Protein AF-A0A5S3W3M0-F1 (afdb_monomer)

pLDDT: mean 81.86, std 13.65, range [38.47, 96.88]

Structure (mmCIF, N/CA/C/O backbone):
data_AF-A0A5S3W3M0-F1
#
_entry.id   AF-A0A5S3W3M0-F1
#
loop_
_atom_site.group_PDB
_atom_site.id
_atom_site.type_symbol
_atom_site.label_atom_id
_atom_site.label_alt_id
_atom_site.label_comp_id
_atom_site.label_asym_id
_atom_site.label_entity_id
_atom_site.label_seq_id
_atom_site.pdbx_PDB_ins_code
_atom_site.Cartn_x
_atom_site.Cartn_y
_atom_site.Cartn_z
_atom_site.occupancy
_atom_site.B_iso_or_equiv
_atom_site.auth_seq_id
_atom_site.auth_comp_id
_atom_site.auth_asym_id
_atom_site.auth_atom_id
_atom_site.pdbx_PDB_model_num
ATOM 1 N N . MET A 1 1 ? 23.324 -23.008 4.563 1.00 43.88 1 MET A N 1
ATOM 2 C CA . MET A 1 1 ? 22.336 -22.822 3.475 1.00 43.88 1 MET A CA 1
ATOM 3 C C . MET A 1 1 ? 23.089 -22.611 2.169 1.00 43.88 1 MET A C 1
ATOM 5 O O . MET A 1 1 ? 23.878 -21.680 2.091 1.00 43.88 1 MET A O 1
ATOM 9 N N . LYS A 1 2 ? 22.942 -23.510 1.188 1.00 38.47 2 LYS A N 1
ATOM 10 C CA . LYS A 1 2 ? 23.618 -23.393 -0.115 1.00 38.47 2 LYS A CA 1
ATOM 11 C C . LYS A 1 2 ? 22.887 -22.332 -0.942 1.00 38.47 2 LYS A C 1
ATOM 13 O O . LYS A 1 2 ? 21.735 -22.541 -1.303 1.00 38.47 2 LYS A O 1
ATOM 18 N N . THR A 1 3 ? 23.528 -21.201 -1.216 1.00 46.31 3 THR A N 1
ATOM 19 C CA . THR A 1 3 ? 23.008 -20.205 -2.156 1.00 46.31 3 THR A CA 1
ATOM 20 C C . THR A 1 3 ? 23.157 -20.762 -3.569 1.00 46.31 3 THR A C 1
ATOM 22 O O . THR A 1 3 ? 24.250 -20.838 -4.129 1.00 46.31 3 THR A O 1
ATOM 25 N N . THR A 1 4 ? 22.055 -21.221 -4.154 1.00 50.06 4 THR A N 1
ATOM 26 C CA . THR A 1 4 ? 22.006 -21.576 -5.572 1.00 50.06 4 THR A CA 1
ATOM 27 C C . THR A 1 4 ? 22.203 -20.300 -6.387 1.00 50.06 4 THR A C 1
ATOM 29 O O . THR A 1 4 ? 21.259 -19.540 -6.587 1.00 50.06 4 THR A O 1
ATOM 32 N N . LYS A 1 5 ? 23.437 -20.035 -6.837 1.00 54.84 5 LYS A N 1
ATOM 33 C CA . LYS A 1 5 ? 23.718 -19.036 -7.877 1.00 54.84 5 LYS A CA 1
ATOM 34 C C . LYS A 1 5 ? 23.032 -19.494 -9.166 1.00 54.84 5 LYS A C 1
ATOM 36 O O . LYS A 1 5 ? 23.610 -20.242 -9.954 1.00 54.84 5 LYS A O 1
ATOM 41 N N . THR A 1 6 ? 21.789 -19.073 -9.371 1.00 60.91 6 THR A N 1
ATOM 42 C CA . THR A 1 6 ? 21.155 -19.078 -10.689 1.00 60.91 6 THR A CA 1
ATOM 43 C C . THR A 1 6 ? 22.037 -18.252 -11.614 1.00 60.91 6 THR A C 1
ATOM 45 O O . THR A 1 6 ? 22.320 -17.092 -11.334 1.00 60.91 6 THR A O 1
ATOM 48 N N . LYS A 1 7 ? 22.552 -18.870 -12.680 1.00 62.28 7 LYS A N 1
ATOM 49 C CA . LYS A 1 7 ? 23.301 -18.156 -13.716 1.00 62.28 7 LYS A CA 1
ATOM 50 C C . LYS A 1 7 ? 22.350 -17.125 -14.326 1.00 62.28 7 LYS A C 1
ATOM 52 O O . LYS A 1 7 ? 21.371 -17.522 -14.954 1.00 62.28 7 LYS A O 1
ATOM 57 N N . ASP A 1 8 ? 22.616 -15.838 -14.121 1.00 64.69 8 ASP A N 1
ATOM 58 C CA . ASP A 1 8 ? 21.818 -14.759 -14.702 1.00 64.69 8 ASP A CA 1
ATOM 59 C C . ASP A 1 8 ? 21.912 -14.835 -16.232 1.00 64.69 8 ASP A C 1
ATOM 61 O O . ASP A 1 8 ? 22.908 -14.439 -16.846 1.00 64.69 8 ASP A O 1
ATOM 65 N N . VAL A 1 9 ? 20.889 -15.416 -16.860 1.00 73.81 9 VAL A N 1
ATOM 66 C CA . VAL A 1 9 ? 20.773 -15.467 -18.317 1.00 73.81 9 VAL A CA 1
ATOM 67 C C . VAL A 1 9 ? 20.583 -14.037 -18.801 1.00 73.81 9 VAL A C 1
ATOM 69 O O . VAL A 1 9 ? 19.582 -13.398 -18.473 1.00 73.81 9 VAL A O 1
ATOM 72 N N . LYS A 1 10 ? 21.552 -13.533 -19.576 1.00 75.62 10 LYS A N 1
ATOM 73 C CA . LYS A 1 10 ? 21.501 -12.174 -20.119 1.00 75.62 10 LYS A CA 1
ATOM 74 C C . LYS A 1 10 ? 20.221 -11.988 -20.929 1.00 75.62 10 LYS A C 1
ATOM 76 O O . LYS A 1 10 ? 20.076 -12.598 -21.986 1.00 75.62 10 LYS A O 1
ATOM 81 N N . ARG A 1 11 ? 19.336 -11.106 -20.464 1.00 76.88 11 ARG A N 1
ATOM 82 C CA . ARG A 1 11 ? 18.159 -10.698 -21.234 1.00 76.88 11 ARG A CA 1
ATOM 83 C C . ARG A 1 11 ? 18.570 -9.725 -22.337 1.00 76.88 11 ARG A C 1
ATOM 85 O O . ARG A 1 11 ? 19.265 -8.739 -22.085 1.00 76.88 11 ARG A O 1
ATOM 92 N N . THR A 1 12 ? 18.152 -10.005 -23.562 1.00 72.50 12 THR A N 1
ATOM 93 C CA . THR A 1 12 ? 18.371 -9.168 -24.745 1.00 72.50 12 THR A CA 1
ATOM 94 C C . THR A 1 12 ? 17.115 -8.373 -25.097 1.00 72.50 12 THR A C 1
ATOM 96 O O . THR A 1 12 ? 16.025 -8.617 -24.591 1.00 72.50 12 THR A O 1
ATOM 99 N N . GLN A 1 13 ? 17.244 -7.385 -25.988 1.00 62.47 13 GLN A N 1
ATOM 100 C CA . GLN A 1 13 ? 16.150 -6.485 -26.386 1.00 62.47 13 GLN A CA 1
ATOM 101 C C . GLN A 1 13 ? 14.888 -7.213 -26.905 1.00 62.47 13 GLN A C 1
ATOM 103 O O . GLN A 1 13 ? 13.792 -6.646 -26.825 1.00 62.47 13 GLN A O 1
ATOM 108 N N . ARG A 1 14 ? 15.049 -8.445 -27.416 1.00 73.12 14 ARG A N 1
ATOM 109 C CA . ARG A 1 14 ? 13.980 -9.331 -27.907 1.00 73.12 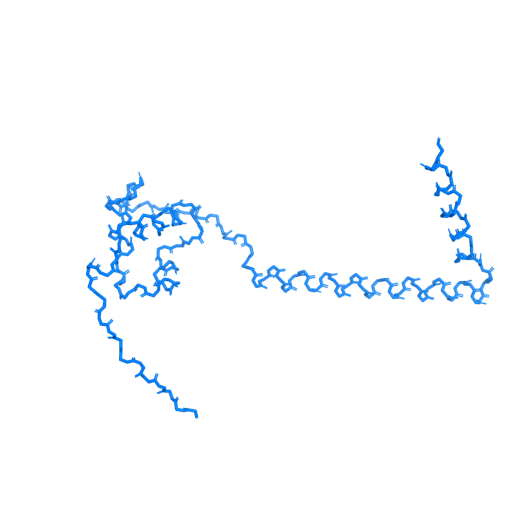14 ARG A CA 1
ATOM 110 C C . ARG A 1 14 ? 13.142 -9.963 -26.793 1.00 73.12 14 ARG A C 1
ATOM 112 O O . ARG A 1 14 ? 12.005 -10.332 -27.050 1.00 73.12 14 ARG A O 1
ATOM 119 N N . ASP A 1 15 ? 13.656 -10.007 -25.568 1.00 77.94 15 ASP A N 1
ATOM 120 C CA . ASP A 1 15 ? 12.980 -10.659 -24.439 1.00 77.94 15 ASP A CA 1
ATOM 121 C C . ASP A 1 15 ? 11.877 -9.795 -23.818 1.00 77.94 15 ASP A C 1
ATOM 123 O O . ASP A 1 15 ? 11.123 -10.252 -22.963 1.00 77.94 15 ASP A O 1
ATOM 127 N N . TYR A 1 16 ? 11.770 -8.538 -24.251 1.00 87.25 16 TYR A N 1
ATOM 128 C CA . TYR A 1 16 ? 10.748 -7.610 -23.793 1.00 87.25 16 TYR A CA 1
ATOM 129 C C . TYR A 1 16 ? 9.764 -7.330 -24.928 1.00 87.25 16 TYR A C 1
ATOM 131 O O . TYR A 1 16 ? 10.059 -6.556 -25.851 1.00 87.25 16 TYR A O 1
ATOM 139 N N . THR A 1 17 ? 8.587 -7.951 -24.852 1.00 91.75 17 THR A N 1
ATOM 140 C CA . THR A 1 17 ? 7.482 -7.714 -25.790 1.00 91.75 17 THR A CA 1
ATOM 141 C C . THR A 1 17 ? 7.019 -6.257 -25.725 1.00 91.75 17 THR A C 1
ATOM 143 O O . THR A 1 17 ? 7.197 -5.574 -24.715 1.00 91.75 17 THR A O 1
ATOM 146 N N . LEU A 1 18 ? 6.438 -5.741 -26.813 1.00 91.19 18 LEU A N 1
ATOM 147 C CA . LEU A 1 18 ? 5.984 -4.347 -26.857 1.00 91.19 18 LEU A CA 1
ATOM 148 C C . LEU A 1 18 ? 4.917 -4.060 -25.789 1.00 91.19 18 LEU A C 1
ATOM 150 O O . LEU A 1 18 ? 5.021 -3.054 -25.096 1.00 91.19 18 LEU A O 1
ATOM 154 N N . GLY A 1 19 ? 3.959 -4.973 -25.595 1.00 92.56 19 GLY A N 1
ATOM 155 C CA . GLY A 1 19 ? 2.930 -4.840 -24.558 1.00 92.56 19 GLY A CA 1
ATOM 156 C C . GLY A 1 19 ? 3.518 -4.728 -23.150 1.00 92.56 19 GLY A C 1
ATOM 157 O O . GLY A 1 19 ? 3.109 -3.864 -22.385 1.00 92.56 19 GLY A O 1
ATOM 158 N N . PHE A 1 20 ? 4.556 -5.513 -22.847 1.00 92.56 20 PHE A N 1
ATOM 159 C CA . PHE A 1 20 ? 5.268 -5.429 -21.570 1.00 92.56 20 PHE A CA 1
ATOM 160 C C . PHE A 1 20 ? 5.976 -4.081 -21.371 1.00 92.56 20 PHE A C 1
ATOM 162 O O . PHE A 1 20 ? 5.981 -3.518 -20.278 1.00 92.56 20 PHE A O 1
ATOM 169 N N . LYS A 1 21 ? 6.569 -3.527 -22.436 1.00 93.00 21 LYS A N 1
ATOM 170 C CA . LYS A 1 21 ? 7.194 -2.196 -22.381 1.00 93.00 21 LYS A CA 1
ATOM 171 C C . LYS A 1 21 ? 6.153 -1.118 -22.092 1.00 93.00 21 LYS A C 1
ATOM 173 O O . LYS A 1 21 ? 6.393 -0.266 -21.242 1.00 93.00 21 LYS A O 1
ATOM 178 N N . LEU A 1 22 ? 5.010 -1.178 -22.774 1.00 93.75 22 LEU A N 1
ATOM 179 C CA . LEU A 1 22 ? 3.917 -0.221 -22.608 1.00 93.75 22 LEU A CA 1
ATOM 180 C C 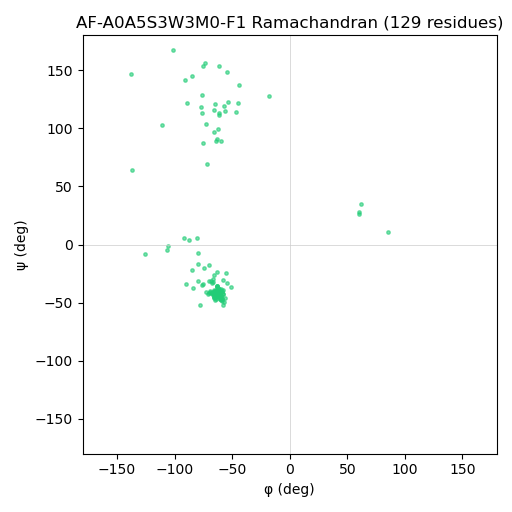. LEU A 1 22 ? 3.288 -0.302 -21.214 1.00 93.75 22 LEU A C 1
ATOM 182 O O . LEU A 1 22 ? 3.106 0.738 -20.592 1.00 93.75 22 LEU A O 1
ATOM 186 N N . SER A 1 23 ? 3.050 -1.505 -20.680 1.00 93.12 23 SER A N 1
ATOM 187 C CA . SER A 1 23 ? 2.473 -1.667 -19.338 1.00 93.12 23 SER A CA 1
ATOM 188 C C . SER A 1 23 ? 3.369 -1.082 -18.246 1.00 93.12 23 SER A C 1
ATOM 190 O O . SER A 1 23 ? 2.887 -0.498 -17.279 1.00 93.12 23 SER A O 1
ATOM 192 N N . ILE A 1 24 ? 4.690 -1.218 -18.394 1.00 93.06 24 ILE A N 1
ATOM 193 C CA . ILE A 1 24 ? 5.648 -0.636 -17.449 1.00 93.06 24 ILE A CA 1
ATOM 194 C C . ILE A 1 24 ? 5.680 0.886 -17.569 1.00 93.06 24 ILE A C 1
ATOM 196 O O . ILE A 1 24 ? 5.727 1.571 -16.550 1.00 93.06 24 ILE A O 1
ATOM 200 N N . VAL A 1 25 ? 5.643 1.418 -18.791 1.00 92.12 25 VAL A N 1
ATOM 201 C CA . VAL A 1 25 ? 5.577 2.866 -19.022 1.00 92.12 25 VAL A CA 1
ATOM 202 C C . VAL A 1 25 ? 4.310 3.451 -18.399 1.00 92.12 25 VAL A C 1
ATOM 204 O O . VAL A 1 25 ? 4.412 4.413 -17.647 1.00 92.12 25 VAL A O 1
ATOM 207 N N . GLU A 1 26 ? 3.150 2.828 -18.608 1.00 91.25 26 GLU A N 1
ATOM 208 C CA . GLU A 1 26 ? 1.872 3.268 -18.037 1.00 91.25 26 GLU A CA 1
ATOM 209 C C . GLU A 1 26 ? 1.893 3.302 -16.500 1.00 91.25 26 GLU A C 1
ATOM 211 O O . GLU A 1 26 ? 1.509 4.304 -15.897 1.00 91.25 26 GLU A O 1
ATOM 216 N N . GLN A 1 27 ? 2.400 2.250 -15.848 1.00 90.00 27 GLN A N 1
ATOM 217 C CA . GLN A 1 27 ? 2.505 2.207 -14.383 1.00 90.00 27 GLN A CA 1
ATOM 218 C C . GLN A 1 27 ? 3.442 3.282 -13.825 1.00 90.00 27 GLN A C 1
ATOM 220 O O . GLN A 1 27 ? 3.184 3.845 -12.758 1.00 90.00 27 GLN A O 1
ATOM 225 N N . VAL A 1 28 ? 4.535 3.572 -14.535 1.00 89.38 28 VAL A N 1
ATOM 226 C CA . VAL A 1 28 ? 5.476 4.616 -14.122 1.00 89.38 28 VAL A CA 1
ATOM 227 C C . VAL A 1 28 ? 4.884 6.009 -14.333 1.00 89.38 28 VAL A C 1
ATOM 229 O O . VAL A 1 28 ? 5.027 6.859 -13.458 1.00 89.38 28 VAL A O 1
ATOM 232 N N . GLU A 1 29 ? 4.182 6.249 -15.441 1.00 86.75 29 GLU A N 1
ATOM 233 C CA . GLU A 1 29 ? 3.512 7.530 -15.710 1.00 86.75 29 GLU A CA 1
ATOM 234 C C . GLU A 1 29 ? 2.348 7.805 -14.754 1.00 86.75 29 GLU A C 1
ATOM 236 O O . GLU A 1 29 ? 2.130 8.949 -14.362 1.00 86.75 29 GLU A O 1
ATOM 241 N N . LYS A 1 30 ? 1.640 6.758 -14.320 1.00 86.88 30 LYS A N 1
ATOM 242 C CA . LYS A 1 30 ? 0.594 6.846 -13.294 1.00 86.88 30 LYS A CA 1
ATOM 243 C C . LYS A 1 30 ? 1.151 7.131 -11.891 1.00 86.88 30 LYS A C 1
ATOM 245 O O . LYS A 1 30 ? 0.412 7.568 -11.012 1.00 86.88 30 LYS A O 1
ATOM 250 N N . GLY A 1 31 ? 2.450 6.908 -11.685 1.00 84.19 31 GLY A N 1
ATOM 251 C CA . GLY A 1 31 ? 3.126 7.101 -10.405 1.00 84.19 31 GLY A CA 1
ATOM 252 C C . GLY A 1 31 ? 3.036 5.904 -9.455 1.00 84.19 31 GLY A C 1
ATOM 253 O O . GLY A 1 31 ? 3.433 6.031 -8.298 1.00 84.19 31 GLY A O 1
ATOM 254 N N . ASP A 1 32 ? 2.567 4.743 -9.931 1.00 84.44 32 ASP A N 1
ATOM 255 C CA . ASP A 1 32 ? 2.524 3.502 -9.142 1.00 84.44 32 ASP A CA 1
ATOM 256 C C . ASP A 1 32 ? 3.954 3.005 -8.834 1.00 84.44 32 ASP A C 1
ATOM 258 O O . ASP A 1 32 ? 4.221 2.460 -7.761 1.00 84.44 32 ASP A O 1
ATOM 262 N N . PHE A 1 33 ? 4.902 3.259 -9.746 1.00 85.31 33 PHE A N 1
ATOM 263 C CA . PHE A 1 33 ? 6.325 2.974 -9.559 1.00 85.31 33 PHE A CA 1
ATOM 264 C C . PHE A 1 33 ? 7.220 4.103 -10.078 1.00 85.31 33 PHE A C 1
ATOM 266 O O . PHE A 1 33 ? 6.974 4.698 -11.120 1.00 85.31 33 PHE A O 1
ATOM 273 N N . THR A 1 34 ? 8.359 4.332 -9.425 1.00 86.56 34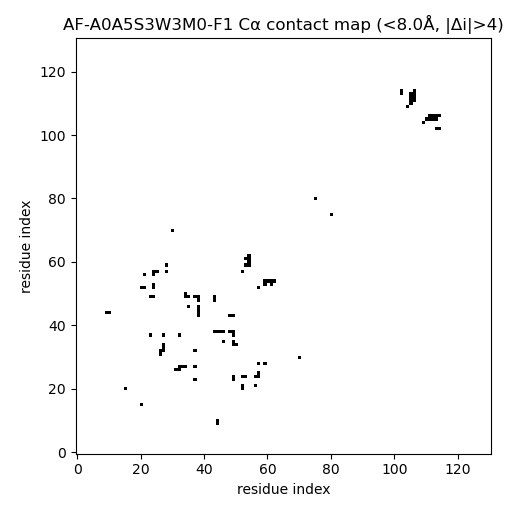 THR A N 1
ATOM 274 C CA . THR A 1 34 ? 9.488 5.025 -10.069 1.00 86.56 34 THR A CA 1
ATOM 275 C C . THR A 1 34 ? 10.167 4.102 -11.081 1.00 86.56 34 THR A C 1
ATOM 277 O O . THR A 1 34 ? 10.148 2.881 -10.926 1.00 86.56 34 THR A O 1
ATOM 280 N N . TYR A 1 35 ? 10.868 4.656 -12.076 1.00 87.06 35 TYR A N 1
ATOM 281 C CA . TYR A 1 35 ? 11.595 3.837 -13.058 1.00 87.06 35 TYR A CA 1
ATOM 282 C C . TYR A 1 35 ? 12.584 2.847 -12.405 1.00 87.06 35 TYR A C 1
ATOM 284 O O . 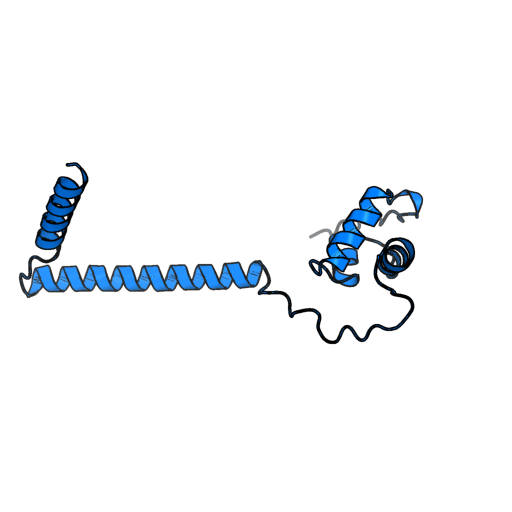TYR A 1 35 ? 12.761 1.738 -12.907 1.00 87.06 35 TYR A O 1
ATOM 292 N N . LYS A 1 36 ? 13.203 3.217 -11.269 1.00 88.75 36 LYS A N 1
ATOM 293 C CA . LYS A 1 36 ? 14.095 2.333 -10.494 1.00 88.75 36 LYS A CA 1
ATOM 294 C C . LYS A 1 36 ? 13.325 1.214 -9.796 1.00 88.75 36 LYS A C 1
ATOM 296 O O . LYS A 1 36 ? 13.778 0.073 -9.793 1.00 88.75 36 LYS A O 1
ATOM 301 N N . GLN A 1 37 ? 12.173 1.535 -9.208 1.00 88.94 37 GLN A N 1
ATOM 302 C CA . GLN A 1 37 ? 11.320 0.535 -8.567 1.00 88.94 37 GLN A CA 1
ATOM 303 C C . GLN A 1 37 ? 10.759 -0.442 -9.600 1.00 88.94 37 GLN A C 1
ATOM 305 O O . GLN A 1 37 ? 10.869 -1.645 -9.396 1.00 88.94 37 GLN A O 1
ATOM 310 N N . ALA A 1 38 ? 10.270 0.051 -10.740 1.00 90.75 38 ALA A N 1
ATOM 311 C CA . ALA A 1 38 ? 9.816 -0.787 -11.846 1.00 90.75 38 ALA A CA 1
ATOM 312 C C . ALA A 1 38 ? 10.939 -1.709 -12.353 1.00 90.75 38 ALA A C 1
ATOM 314 O O . ALA A 1 38 ? 10.717 -2.901 -12.549 1.00 90.75 38 ALA A O 1
ATOM 315 N N . GLN A 1 39 ? 12.169 -1.199 -12.490 1.00 90.75 39 GLN A N 1
ATOM 316 C CA . GLN A 1 39 ? 13.322 -2.019 -12.873 1.00 90.75 39 GLN A CA 1
ATOM 317 C C . GLN A 1 39 ? 13.536 -3.196 -11.906 1.00 90.75 39 GLN A C 1
ATOM 319 O O . GLN A 1 39 ? 13.677 -4.332 -12.356 1.00 90.75 39 GLN A O 1
ATOM 324 N N . SER A 1 40 ? 13.557 -2.935 -10.594 1.00 89.12 40 SER A N 1
ATOM 325 C CA . SER A 1 40 ? 13.779 -3.980 -9.588 1.00 89.12 40 SER A CA 1
ATOM 326 C C . SER A 1 40 ? 12.602 -4.949 -9.485 1.00 89.12 40 SER A C 1
ATOM 328 O O . SER A 1 40 ? 12.819 -6.146 -9.339 1.00 89.12 40 SER A O 1
ATOM 330 N N . HIS A 1 41 ? 11.371 -4.443 -9.566 1.00 89.12 41 HIS A N 1
ATOM 331 C CA . HIS A 1 41 ? 10.149 -5.234 -9.434 1.00 89.12 41 HIS A CA 1
ATOM 332 C C . HIS A 1 41 ? 9.984 -6.228 -10.590 1.00 89.12 41 HIS A C 1
ATOM 334 O O . HIS A 1 41 ? 9.661 -7.390 -10.376 1.00 89.12 41 HIS A O 1
ATOM 340 N N . TYR A 1 42 ? 10.265 -5.785 -11.817 1.00 89.00 42 TYR A N 1
ATOM 341 C CA . TYR A 1 42 ? 10.131 -6.602 -13.024 1.00 89.00 42 TYR A CA 1
ATOM 342 C C . TYR A 1 42 ? 11.417 -7.344 -13.424 1.00 89.00 42 TYR A C 1
ATOM 344 O O . TYR A 1 42 ? 11.466 -7.952 -14.493 1.00 89.00 42 TYR A O 1
ATOM 352 N N . GLY A 1 43 ? 12.473 -7.287 -12.604 1.00 88.19 43 GLY A N 1
ATOM 353 C CA . GLY A 1 43 ? 13.737 -7.984 -12.871 1.00 88.19 43 GLY A CA 1
ATOM 354 C C . GLY A 1 43 ? 14.436 -7.515 -14.152 1.00 88.19 43 GLY A C 1
ATOM 355 O O . GLY A 1 43 ? 15.034 -8.312 -14.877 1.00 88.19 43 GLY A O 1
ATOM 356 N N . ILE A 1 44 ? 14.336 -6.225 -14.479 1.00 89.31 44 ILE A N 1
ATOM 357 C CA . ILE A 1 44 ? 14.937 -5.679 -15.697 1.00 89.31 44 ILE A CA 1
ATOM 358 C C . ILE A 1 44 ? 16.439 -5.515 -15.486 1.00 89.31 44 ILE A C 1
ATOM 360 O O . ILE A 1 44 ? 16.896 -4.739 -14.647 1.00 89.31 44 ILE A O 1
ATOM 364 N N . GLN A 1 45 ? 17.217 -6.230 -16.295 1.00 87.00 45 GLN A N 1
ATOM 365 C CA . GLN A 1 45 ? 18.666 -6.327 -16.129 1.00 87.00 45 GLN A CA 1
ATOM 366 C C . GLN A 1 45 ? 19.404 -5.015 -16.452 1.00 87.00 45 GLN A C 1
ATOM 368 O O . GLN A 1 45 ? 20.446 -4.719 -15.872 1.00 87.00 45 GLN A O 1
ATOM 373 N N . GLY A 1 46 ? 18.885 -4.214 -17.388 1.00 87.00 46 GLY A N 1
ATOM 374 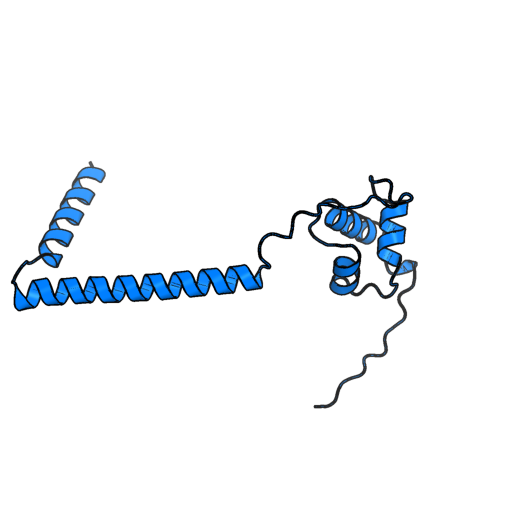C CA . GLY A 1 46 ? 19.516 -2.955 -17.784 1.00 87.00 46 GLY A CA 1
ATOM 375 C C . GLY A 1 46 ? 19.054 -1.773 -16.933 1.00 87.00 46 GLY A C 1
ATOM 376 O O . GLY A 1 46 ? 17.875 -1.421 -16.924 1.00 87.00 46 GLY A O 1
ATOM 377 N N . ARG A 1 47 ? 20.011 -1.101 -16.280 1.00 85.62 47 ARG A N 1
ATOM 378 C CA . ARG A 1 47 ? 19.771 0.040 -15.373 1.00 85.62 47 ARG A CA 1
ATOM 379 C C . ARG A 1 47 ? 19.036 1.217 -16.025 1.00 85.62 47 ARG A C 1
ATOM 381 O O . ARG A 1 47 ? 18.315 1.952 -15.361 1.00 85.62 47 ARG A O 1
ATOM 388 N N . SER A 1 48 ? 19.237 1.417 -17.325 1.00 88.31 48 SER A N 1
ATOM 389 C CA . SER A 1 48 ? 18.621 2.499 -18.100 1.00 88.31 48 SER A CA 1
ATOM 390 C C . SER A 1 48 ? 17.497 2.020 -19.019 1.00 88.31 48 SER A C 1
ATOM 392 O O . SER A 1 48 ? 16.882 2.847 -19.687 1.00 88.31 48 SER A O 1
ATOM 394 N N . THR A 1 49 ? 17.193 0.719 -19.055 1.00 90.88 49 THR A N 1
ATOM 395 C CA . THR A 1 49 ? 16.230 0.142 -20.005 1.00 90.88 49 THR A CA 1
ATOM 396 C C . THR A 1 49 ? 14.840 0.751 -19.846 1.00 90.88 49 THR A C 1
ATOM 398 O O . THR A 1 49 ? 14.245 1.180 -20.832 1.00 90.88 49 THR A O 1
ATOM 401 N N . VAL A 1 50 ? 14.359 0.879 -18.606 1.00 90.75 50 VAL A N 1
ATOM 402 C CA . VAL A 1 50 ? 13.057 1.501 -18.316 1.00 90.75 50 VAL A CA 1
ATOM 403 C C . VAL A 1 50 ? 13.045 2.971 -18.747 1.00 90.75 50 VAL A C 1
ATOM 405 O O . VAL A 1 50 ? 12.099 3.414 -19.386 1.00 90.75 50 VAL A O 1
ATOM 408 N N . LEU A 1 51 ? 14.130 3.716 -18.501 1.00 89.88 51 LEU A N 1
ATOM 409 C CA . LEU A 1 51 ? 14.267 5.108 -18.955 1.00 89.88 51 LEU A CA 1
ATOM 410 C C . LEU A 1 51 ? 14.265 5.236 -20.485 1.00 89.88 51 LEU A C 1
ATOM 412 O O . LEU A 1 51 ? 13.735 6.204 -21.024 1.00 89.88 51 LEU A O 1
ATOM 416 N N . VAL A 1 52 ? 14.857 4.274 -21.198 1.00 91.19 52 VAL A N 1
ATOM 417 C CA . VAL A 1 52 ? 14.819 4.238 -22.667 1.00 91.19 52 VAL A CA 1
ATOM 418 C C . VAL A 1 52 ? 13.394 4.001 -23.163 1.00 91.19 52 VAL A C 1
ATOM 420 O O . VAL A 1 52 ? 12.990 4.635 -24.134 1.00 91.19 52 VAL A O 1
ATOM 423 N N . TRP A 1 53 ? 12.624 3.125 -22.514 1.00 92.12 53 TRP A N 1
ATOM 424 C CA . TRP A 1 53 ? 11.221 2.904 -22.876 1.00 92.12 53 TRP A CA 1
ATOM 425 C C . TRP A 1 53 ? 10.357 4.121 -22.583 1.00 92.12 53 TRP A C 1
ATOM 427 O O . TRP A 1 53 ? 9.580 4.503 -23.446 1.00 92.12 53 TRP A O 1
ATOM 437 N N . LEU A 1 54 ? 10.561 4.782 -21.443 1.00 90.56 54 LEU A N 1
ATOM 438 C CA . LEU A 1 54 ? 9.882 6.035 -21.108 1.00 90.56 54 LEU A CA 1
ATOM 439 C C . LEU A 1 54 ? 10.148 7.124 -22.154 1.00 90.56 54 LEU A C 1
ATOM 441 O O . LEU A 1 54 ? 9.219 7.781 -22.596 1.00 90.56 54 LEU A O 1
ATOM 445 N N . ARG A 1 55 ? 11.387 7.264 -22.642 1.00 88.94 55 ARG A N 1
ATOM 446 C CA . ARG A 1 55 ? 11.702 8.224 -23.718 1.00 88.94 55 ARG A CA 1
ATOM 447 C C . ARG A 1 55 ? 11.095 7.871 -25.077 1.00 88.94 55 ARG A C 1
ATOM 449 O O . ARG A 1 55 ? 10.857 8.769 -25.872 1.00 88.94 55 ARG A O 1
ATOM 456 N N . LYS A 1 56 ? 10.922 6.582 -25.382 1.00 89.88 56 LYS A N 1
ATOM 457 C CA . LYS A 1 56 ? 10.421 6.122 -26.692 1.00 89.88 56 LYS A CA 1
ATOM 458 C C . LYS A 1 56 ? 8.903 5.998 -26.758 1.00 89.88 56 LYS A C 1
ATOM 460 O O . LYS A 1 56 ? 8.334 6.152 -27.831 1.00 89.88 56 LYS A O 1
ATOM 465 N N . HIS A 1 57 ? 8.284 5.624 -25.647 1.00 89.62 57 HIS A N 1
ATOM 466 C CA . HIS A 1 57 ? 6.879 5.230 -25.574 1.00 89.62 57 HIS A CA 1
ATOM 467 C C . HIS A 1 57 ? 6.088 6.030 -24.536 1.00 89.62 57 HIS A C 1
ATOM 469 O O . HIS A 1 57 ? 4.873 5.873 -24.470 1.00 89.62 57 HIS A O 1
ATOM 475 N N . GLY A 1 58 ? 6.755 6.844 -23.717 1.00 84.25 58 GLY A N 1
ATOM 476 C CA . GLY A 1 58 ? 6.091 7.734 -22.776 1.00 84.25 58 GLY A CA 1
ATOM 477 C C . GLY A 1 58 ? 5.477 8.943 -23.474 1.00 84.25 58 GLY A C 1
ATOM 478 O O . GLY A 1 58 ? 5.920 9.367 -24.541 1.00 84.25 58 GLY A O 1
ATOM 479 N N . LYS A 1 59 ? 4.443 9.494 -22.848 1.00 81.25 59 LYS A N 1
ATOM 480 C CA . LYS A 1 59 ? 3.748 10.721 -23.249 1.00 81.25 59 LYS A CA 1
ATOM 481 C C . LYS A 1 59 ? 4.452 11.970 -22.714 1.00 81.25 59 LYS A C 1
ATOM 483 O O . LYS A 1 59 ? 4.260 13.057 -23.251 1.00 81.25 59 LYS A O 1
ATOM 488 N N . LEU A 1 60 ? 5.248 11.820 -21.652 1.00 74.88 60 LEU A N 1
ATOM 489 C CA . LEU A 1 60 ? 6.004 12.907 -21.029 1.00 74.88 60 LEU A CA 1
ATOM 490 C C . LEU A 1 60 ? 7.353 13.145 -21.738 1.00 74.88 60 LEU A C 1
ATOM 492 O O . LEU A 1 60 ? 8.016 12.203 -22.174 1.00 74.88 60 LEU A O 1
ATOM 496 N N . ASP A 1 61 ? 7.794 14.405 -21.820 1.00 71.75 61 ASP A N 1
ATOM 497 C CA . ASP A 1 61 ? 9.116 14.766 -22.353 1.00 71.75 61 ASP A CA 1
ATOM 498 C C . ASP A 1 61 ? 10.219 14.441 -21.327 1.00 71.75 61 ASP A C 1
ATOM 500 O O . ASP A 1 61 ? 10.625 15.274 -20.519 1.00 71.75 61 ASP A O 1
ATOM 504 N N . TRP A 1 62 ? 10.705 13.198 -21.367 1.00 72.69 62 TRP A N 1
ATOM 505 C CA . TRP A 1 62 ? 11.803 12.693 -20.531 1.00 72.69 62 TRP A CA 1
ATOM 506 C C . TRP A 1 62 ? 13.207 13.084 -21.043 1.00 72.69 62 TRP A C 1
ATOM 508 O O . TRP A 1 62 ? 14.207 12.573 -20.527 1.00 72.69 62 TRP A O 1
ATOM 518 N N . SER A 1 63 ? 13.312 13.909 -22.096 1.00 68.25 63 SER A N 1
ATOM 519 C CA . SER A 1 63 ? 14.604 14.393 -22.614 1.00 68.25 63 SER A CA 1
ATOM 520 C C . SER A 1 63 ? 15.156 15.552 -21.785 1.00 68.25 63 SER A C 1
ATOM 522 O O . SER A 1 63 ? 16.370 15.685 -21.619 1.00 68.25 63 SER A O 1
ATOM 524 N N . LYS A 1 64 ? 14.256 16.353 -21.212 1.00 66.12 64 LYS A N 1
ATOM 525 C CA . LYS A 1 64 ? 14.580 17.439 -20.295 1.00 66.12 64 LYS A CA 1
ATOM 526 C C . LYS A 1 64 ? 14.560 16.893 -18.869 1.00 66.12 64 LYS A C 1
ATOM 528 O O . LYS A 1 64 ? 13.687 16.083 -18.552 1.00 66.12 64 LYS A O 1
ATOM 533 N N . PRO A 1 65 ? 15.475 17.317 -17.982 1.00 58.94 65 PRO A N 1
ATOM 534 C CA . PRO A 1 65 ? 15.341 17.045 -16.561 1.00 58.94 65 PRO A CA 1
ATOM 535 C C . PRO A 1 65 ? 14.084 17.766 -16.067 1.00 58.94 65 PRO A C 1
ATOM 537 O O . PRO A 1 65 ? 14.127 18.924 -15.664 1.00 58.94 65 PRO A O 1
ATOM 540 N N . THR A 1 66 ? 12.927 17.111 -16.122 1.00 56.97 66 THR A N 1
ATOM 541 C CA . THR A 1 66 ? 11.794 17.538 -15.315 1.00 56.97 66 THR A CA 1
ATOM 542 C C . THR A 1 66 ? 12.268 17.400 -13.880 1.00 56.97 66 THR A C 1
ATOM 544 O O . THR A 1 66 ? 12.531 16.287 -13.420 1.00 56.97 66 THR A O 1
ATOM 547 N N . TYR A 1 67 ? 12.447 18.519 -13.184 1.00 53.66 67 TYR A N 1
ATOM 548 C CA . TYR A 1 67 ? 12.543 18.529 -11.735 1.00 53.66 67 TYR A CA 1
ATOM 549 C C . TYR A 1 67 ? 11.222 17.939 -11.237 1.00 53.66 67 TYR A C 1
ATOM 551 O O . TYR A 1 67 ? 10.234 18.654 -11.090 1.00 53.66 67 TYR A O 1
ATOM 559 N N . ILE A 1 68 ? 11.159 16.614 -11.071 1.00 57.03 68 ILE A N 1
ATOM 560 C CA . ILE A 1 68 ? 10.020 15.917 -10.473 1.00 57.03 68 ILE A CA 1
ATOM 561 C C . ILE A 1 68 ? 10.085 16.251 -8.982 1.00 57.03 68 ILE A C 1
ATOM 563 O O . ILE A 1 68 ? 10.465 15.434 -8.150 1.00 57.03 68 ILE A O 1
ATOM 567 N N . ALA A 1 69 ? 9.816 17.516 -8.663 1.00 48.69 69 ALA A N 1
ATOM 568 C CA . ALA A 1 69 ? 9.855 18.050 -7.317 1.00 48.69 69 ALA A CA 1
ATOM 569 C C . ALA A 1 69 ? 8.753 17.412 -6.466 1.00 48.69 69 ALA A C 1
ATOM 571 O O . ALA A 1 69 ? 8.922 17.259 -5.265 1.00 48.69 69 ALA A O 1
ATOM 572 N N . ASN A 1 70 ? 7.667 16.953 -7.091 1.00 51.81 70 ASN A N 1
ATOM 573 C CA . ASN A 1 70 ? 6.479 16.496 -6.391 1.00 51.81 70 ASN A CA 1
ATOM 574 C C . ASN A 1 70 ? 5.940 15.202 -7.015 1.00 51.81 70 ASN A C 1
ATOM 576 O O . ASN A 1 70 ? 4.826 15.178 -7.530 1.00 51.81 70 ASN A O 1
ATOM 580 N N . MET A 1 71 ? 6.697 14.101 -6.959 1.00 55.62 71 MET A N 1
ATOM 581 C CA . MET A 1 71 ? 5.996 12.814 -6.869 1.00 55.62 71 MET A CA 1
ATOM 582 C C . MET A 1 71 ? 5.278 12.840 -5.520 1.00 55.62 71 MET A C 1
ATOM 584 O O . MET A 1 71 ? 5.955 13.052 -4.506 1.00 55.62 71 MET A O 1
ATOM 588 N N . PRO A 1 72 ? 3.939 12.704 -5.470 1.00 55.88 72 PRO A N 1
ATOM 589 C CA . PRO A 1 72 ? 3.249 12.633 -4.195 1.00 55.88 72 PRO A CA 1
ATOM 590 C C . PRO A 1 72 ? 3.921 11.512 -3.411 1.00 55.88 72 PRO A C 1
ATOM 592 O O . PRO A 1 72 ? 4.039 10.400 -3.929 1.00 55.88 72 PRO A O 1
ATOM 595 N N . LYS A 1 73 ? 4.444 11.822 -2.213 1.00 60.97 73 LYS A N 1
ATOM 596 C CA . LYS A 1 73 ? 5.005 10.805 -1.316 1.00 60.97 73 LYS A CA 1
ATOM 597 C C . LYS A 1 73 ? 3.988 9.678 -1.298 1.00 60.97 73 LYS A C 1
ATOM 599 O O . LYS A 1 73 ? 2.842 9.913 -0.912 1.00 60.97 73 LYS A O 1
ATOM 604 N N . SER A 1 74 ? 4.381 8.525 -1.836 1.00 59.84 74 SER A N 1
ATOM 605 C CA . SER A 1 74 ? 3.507 7.371 -1.986 1.00 59.84 74 SER A CA 1
ATOM 606 C C . SER A 1 74 ? 2.748 7.202 -0.678 1.00 59.84 74 SER A C 1
ATOM 608 O O . SER A 1 74 ? 3.386 7.117 0.377 1.00 59.84 74 SER A O 1
ATOM 610 N N . LYS A 1 75 ? 1.408 7.230 -0.747 1.00 67.31 75 LYS A N 1
ATOM 611 C CA . LYS A 1 75 ? 0.545 6.866 0.384 1.00 67.31 75 LYS A CA 1
ATOM 612 C C . LYS A 1 75 ? 1.119 5.588 0.998 1.00 67.31 75 LYS A C 1
ATOM 614 O O . LYS A 1 75 ? 1.576 4.742 0.231 1.00 67.31 75 LYS A O 1
ATOM 619 N N . GLU A 1 76 ? 1.162 5.541 2.335 1.00 66.62 76 GLU A N 1
ATOM 620 C CA . GLU A 1 76 ? 1.748 4.483 3.181 1.00 66.62 76 GLU A CA 1
ATOM 621 C C . GLU A 1 76 ? 1.966 3.164 2.431 1.00 66.62 76 GLU A C 1
ATOM 623 O O . GLU A 1 76 ? 1.033 2.640 1.812 1.00 66.62 76 GLU A O 1
ATOM 628 N N . THR A 1 77 ? 3.183 2.607 2.489 1.00 78.38 77 THR A N 1
ATOM 629 C CA . THR A 1 77 ? 3.446 1.331 1.809 1.00 78.38 77 THR A CA 1
ATOM 630 C C . THR A 1 77 ? 2.424 0.286 2.271 1.00 78.38 77 THR A C 1
ATOM 632 O O . THR A 1 77 ? 1.999 0.329 3.428 1.00 78.38 77 THR A O 1
ATOM 635 N N . PRO A 1 78 ? 2.017 -0.679 1.428 1.00 79.50 78 PRO A N 1
ATOM 636 C CA . PRO A 1 78 ? 1.025 -1.677 1.832 1.00 79.50 78 PRO A CA 1
ATOM 637 C C . PRO A 1 78 ? 1.373 -2.365 3.161 1.00 79.50 78 PRO A C 1
ATOM 639 O O . PRO A 1 78 ? 0.498 -2.569 3.994 1.00 79.50 78 PRO A O 1
ATOM 642 N N . ALA A 1 79 ? 2.663 -2.614 3.415 1.00 82.19 79 ALA A N 1
ATOM 643 C CA . ALA A 1 79 ? 3.156 -3.147 4.684 1.00 82.19 79 ALA A CA 1
ATOM 644 C C . ALA A 1 79 ? 2.979 -2.180 5.872 1.00 82.19 79 ALA A C 1
ATOM 646 O O . ALA A 1 79 ? 2.600 -2.606 6.960 1.00 82.19 79 ALA A O 1
ATOM 647 N N . GLN A 1 80 ? 3.221 -0.878 5.679 1.00 85.00 80 GLN A N 1
ATOM 648 C CA . GLN A 1 80 ? 2.953 0.141 6.703 1.00 85.00 80 GLN A CA 1
ATOM 649 C C . GLN A 1 80 ? 1.458 0.243 7.010 1.00 85.00 80 GLN A C 1
ATOM 651 O O . GLN A 1 80 ? 1.083 0.338 8.177 1.00 85.00 80 GLN A O 1
ATOM 656 N N . LYS A 1 81 ? 0.613 0.158 5.977 1.00 86.06 81 LYS A N 1
ATOM 657 C CA . LYS A 1 81 ? -0.842 0.164 6.125 1.00 86.06 81 LYS A CA 1
ATOM 658 C C . LYS A 1 81 ? -1.335 -1.057 6.901 1.00 86.06 81 LYS A C 1
ATOM 660 O O . LYS A 1 81 ? -2.144 -0.896 7.806 1.00 86.06 81 LYS A O 1
ATOM 665 N N . ILE A 1 82 ? -0.825 -2.251 6.588 1.00 90.62 82 ILE A N 1
ATOM 666 C CA . ILE A 1 82 ? -1.154 -3.485 7.319 1.00 90.62 82 ILE A CA 1
ATOM 667 C C . ILE A 1 82 ? -0.787 -3.331 8.795 1.00 90.62 82 ILE A C 1
ATOM 669 O O . ILE A 1 82 ? -1.659 -3.453 9.646 1.00 90.62 82 ILE A O 1
ATOM 673 N N . LYS A 1 83 ? 0.454 -2.931 9.095 1.00 93.75 83 LYS A N 1
ATOM 674 C CA . LYS A 1 83 ? 0.914 -2.737 10.476 1.00 93.75 83 LYS A CA 1
ATOM 675 C C . LYS A 1 83 ? 0.068 -1.720 11.251 1.00 93.75 83 LYS A C 1
ATOM 677 O O . LYS A 1 83 ? -0.187 -1.892 12.441 1.00 93.75 83 LYS A O 1
ATOM 682 N N . ARG A 1 84 ? -0.346 -0.632 10.595 1.00 92.75 84 ARG A N 1
ATOM 683 C CA . ARG A 1 84 ? -1.229 0.373 11.197 1.00 92.75 84 ARG A CA 1
ATOM 684 C C . ARG A 1 84 ? -2.604 -0.217 11.515 1.00 92.75 84 ARG A C 1
ATOM 686 O O . ARG A 1 84 ? -3.094 -0.012 12.620 1.00 92.75 84 ARG A O 1
ATOM 693 N N . LEU A 1 85 ? -3.201 -0.934 10.564 1.00 93.88 85 LEU A N 1
ATOM 694 C CA . LEU A 1 85 ? -4.516 -1.554 10.730 1.00 93.88 85 LEU A CA 1
ATOM 695 C C . LEU A 1 85 ? -4.506 -2.647 11.805 1.00 93.88 85 LEU A C 1
ATOM 697 O O . LEU A 1 85 ? -5.434 -2.714 12.600 1.00 93.88 85 LEU A O 1
ATOM 701 N N . GLU A 1 86 ? -3.456 -3.465 11.871 1.00 93.81 86 GLU A N 1
ATOM 702 C CA . GLU A 1 86 ? -3.285 -4.480 12.920 1.00 93.81 86 GLU A CA 1
ATOM 703 C C . GLU A 1 86 ? -3.275 -3.841 14.312 1.00 93.81 86 GLU A C 1
ATOM 705 O O . GLU A 1 86 ? -4.025 -4.263 15.190 1.00 93.81 86 GLU A O 1
ATOM 710 N N . ARG A 1 87 ? -2.51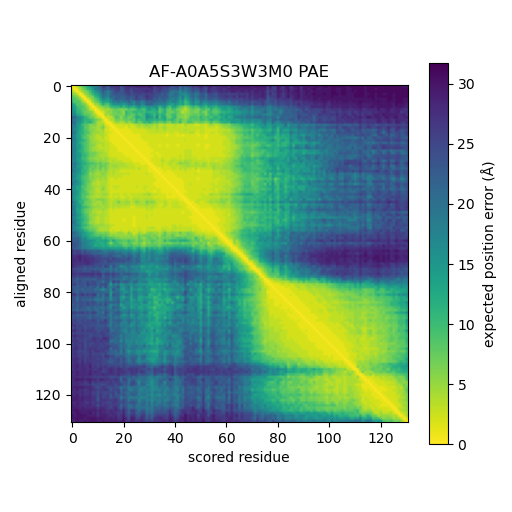5 -2.753 14.483 1.00 94.94 87 ARG A N 1
ATOM 711 C CA . ARG A 1 87 ? -2.481 -1.996 15.741 1.00 94.94 87 ARG A CA 1
ATOM 712 C C . ARG A 1 87 ? -3.850 -1.420 16.112 1.00 94.94 87 ARG A C 1
ATOM 714 O O . ARG A 1 87 ? -4.228 -1.435 17.279 1.00 94.94 87 ARG A O 1
ATOM 721 N N . GLU A 1 88 ? -4.584 -0.902 15.131 1.00 94.06 88 GLU A N 1
ATOM 722 C CA . GLU A 1 88 ? -5.924 -0.350 15.347 1.00 94.06 88 GLU A CA 1
ATOM 723 C C . GLU A 1 88 ? -6.920 -1.444 15.773 1.00 94.06 88 GLU A C 1
ATOM 725 O O . GLU A 1 88 ? -7.708 -1.236 16.693 1.00 94.06 88 GLU A O 1
ATOM 730 N N . ILE A 1 89 ? -6.829 -2.643 15.188 1.00 96.88 89 ILE A N 1
ATOM 731 C CA . ILE A 1 89 ? -7.632 -3.809 15.589 1.00 96.88 89 ILE A CA 1
ATOM 732 C C . ILE A 1 89 ? -7.308 -4.243 17.024 1.00 96.88 89 ILE A C 1
ATOM 734 O O . ILE A 1 89 ? -8.225 -4.532 17.793 1.00 96.88 89 ILE A O 1
ATOM 738 N N . GLU A 1 90 ? -6.029 -4.297 17.396 1.00 95.38 90 GLU A N 1
ATOM 739 C CA . GLU A 1 90 ? -5.607 -4.654 18.756 1.00 95.38 90 GLU A CA 1
ATOM 740 C C . GLU A 1 90 ? -6.137 -3.661 19.796 1.00 95.38 90 GLU A C 1
ATOM 742 O O . GLU A 1 90 ? -6.700 -4.069 20.813 1.00 95.38 90 GLU A O 1
ATOM 747 N N . GLU A 1 91 ? -6.028 -2.359 19.521 1.00 95.56 91 GLU A N 1
ATOM 748 C CA . GLU A 1 91 ? -6.536 -1.316 20.413 1.00 95.56 91 GLU A CA 1
ATOM 749 C C . GLU A 1 91 ? -8.062 -1.385 20.562 1.00 95.56 91 GLU A C 1
ATOM 751 O O . GLU A 1 91 ? -8.590 -1.242 21.668 1.00 95.56 91 GLU A O 1
ATOM 756 N N . LEU A 1 92 ? -8.784 -1.635 19.464 1.00 94.81 92 LEU A N 1
ATOM 757 C CA . LEU A 1 92 ? -10.236 -1.800 19.492 1.00 94.81 92 LEU A CA 1
ATOM 758 C C . LEU A 1 92 ? -10.656 -3.021 20.312 1.00 94.81 92 LEU A C 1
ATOM 760 O O . LEU A 1 92 ? -11.559 -2.900 21.135 1.00 94.81 92 LEU A O 1
ATOM 764 N N . ARG A 1 93 ? -9.979 -4.163 20.148 1.00 95.88 93 ARG A N 1
ATOM 765 C CA . ARG A 1 93 ? -10.249 -5.376 20.940 1.00 95.88 93 ARG A CA 1
ATOM 766 C C . ARG A 1 93 ? -10.005 -5.158 22.428 1.00 95.88 93 ARG A C 1
ATOM 768 O O . ARG A 1 93 ? -10.807 -5.600 23.242 1.00 95.88 93 ARG A O 1
ATOM 775 N N . LEU A 1 94 ? -8.932 -4.450 22.784 1.00 96.12 94 LEU A N 1
ATOM 776 C CA . LEU A 1 94 ? -8.648 -4.118 24.179 1.00 96.12 94 LEU A CA 1
ATOM 777 C C . LEU A 1 94 ? -9.733 -3.210 24.772 1.00 96.12 94 LEU A C 1
ATOM 779 O O . LEU A 1 94 ? -10.196 -3.450 25.884 1.00 96.12 94 LEU A O 1
ATOM 783 N N . LYS A 1 95 ? -10.170 -2.187 24.027 1.00 95.81 95 LYS A N 1
ATOM 784 C CA . LYS A 1 95 ? -11.272 -1.311 24.455 1.00 95.81 95 LYS A CA 1
ATOM 785 C C . LYS A 1 95 ? -12.579 -2.077 24.636 1.00 95.81 95 LYS A C 1
ATOM 787 O O . LYS A 1 95 ? -13.326 -1.747 25.549 1.00 95.81 95 LYS A O 1
ATOM 792 N N . ASP A 1 96 ? -12.863 -3.046 23.772 1.00 96.50 96 ASP A N 1
ATOM 793 C CA . ASP A 1 96 ? -14.068 -3.875 23.861 1.00 96.50 96 ASP A CA 1
ATOM 794 C C . ASP A 1 96 ? -14.045 -4.750 25.118 1.00 96.50 96 ASP A C 1
ATOM 796 O O . ASP A 1 96 ? -14.978 -4.716 25.911 1.00 96.50 96 ASP A O 1
ATOM 800 N N . LEU A 1 97 ? -12.910 -5.404 25.382 1.00 96.12 97 LEU A N 1
ATOM 801 C CA . LEU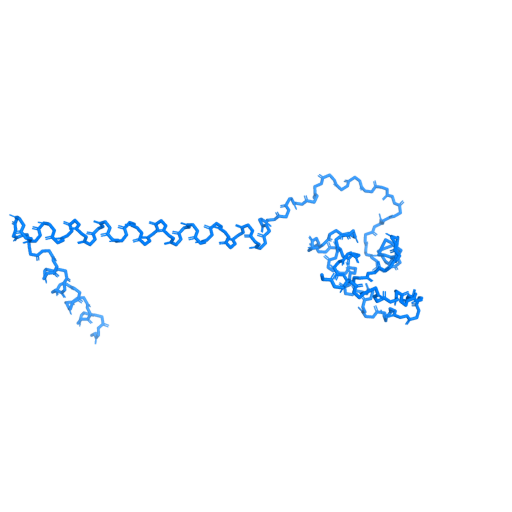 A 1 97 ? -12.712 -6.217 26.581 1.00 96.12 97 LEU A CA 1
ATOM 802 C C . LEU A 1 97 ? -12.866 -5.397 27.870 1.00 96.12 97 LEU A C 1
ATOM 804 O O . LEU A 1 97 ? -13.542 -5.829 28.797 1.00 96.12 97 LEU A O 1
ATOM 808 N N . ILE A 1 98 ? -12.288 -4.192 27.921 1.00 96.19 98 ILE A N 1
ATOM 809 C CA . ILE A 1 98 ? -12.431 -3.293 29.078 1.00 96.19 98 ILE A CA 1
ATOM 810 C C . ILE A 1 98 ? -13.892 -2.872 29.277 1.00 96.19 98 ILE A C 1
ATOM 812 O O . ILE A 1 98 ? -14.358 -2.791 30.412 1.00 96.19 98 ILE A O 1
ATOM 816 N N . LYS A 1 99 ? -14.623 -2.585 28.193 1.00 93.75 99 LYS A N 1
ATOM 817 C CA . LYS A 1 99 ? -16.043 -2.214 28.275 1.00 93.75 99 LYS A CA 1
ATOM 818 C C . LYS A 1 99 ? -16.896 -3.368 28.780 1.00 93.75 99 LYS A C 1
ATOM 820 O O . LYS A 1 99 ? -17.737 -3.141 29.644 1.00 93.75 99 LYS A O 1
ATOM 825 N N . ASP A 1 100 ? -16.679 -4.569 28.258 1.00 92.81 100 ASP A N 1
ATOM 826 C CA . ASP A 1 100 ? -17.395 -5.764 28.698 1.00 92.81 100 ASP A CA 1
ATOM 827 C C . ASP A 1 100 ? -17.145 -6.036 30.182 1.00 92.81 100 ASP A C 1
ATOM 829 O O . ASP A 1 100 ? -18.093 -6.265 30.932 1.00 92.81 100 ASP A O 1
ATOM 833 N N . GLU A 1 101 ? -15.894 -5.917 30.627 1.00 93.69 101 GLU A N 1
ATOM 834 C CA . GLU A 1 101 ? -15.545 -6.101 32.034 1.00 93.69 101 GLU A CA 1
ATOM 835 C C . GLU A 1 101 ? -16.187 -5.037 32.928 1.00 93.69 101 GLU A C 1
ATOM 837 O O . GLU A 1 101 ? -16.777 -5.349 33.960 1.00 93.69 101 GLU A O 1
ATOM 842 N N . MET A 1 102 ? -16.169 -3.776 32.495 1.00 93.19 102 MET A N 1
ATOM 843 C CA . MET A 1 102 ? -16.845 -2.688 33.199 1.00 93.19 102 MET A CA 1
ATOM 844 C C . MET A 1 102 ? -18.360 -2.932 33.322 1.00 93.19 102 MET A C 1
ATOM 846 O O . MET A 1 102 ? -18.953 -2.611 34.353 1.00 93.19 102 MET A O 1
ATOM 850 N N . ILE A 1 103 ? -18.997 -3.496 32.290 1.00 91.00 103 ILE A N 1
ATOM 851 C CA . ILE A 1 103 ? -20.418 -3.869 32.328 1.00 91.00 103 ILE A CA 1
ATOM 852 C C . ILE A 1 103 ? -20.647 -5.013 33.318 1.00 91.00 103 ILE A C 1
ATOM 854 O O . ILE A 1 103 ? -21.607 -4.943 34.085 1.00 91.00 103 ILE A O 1
ATOM 858 N N . ASN A 1 104 ? -19.781 -6.030 33.328 1.00 89.88 104 ASN A N 1
ATOM 859 C CA . ASN A 1 104 ? -19.8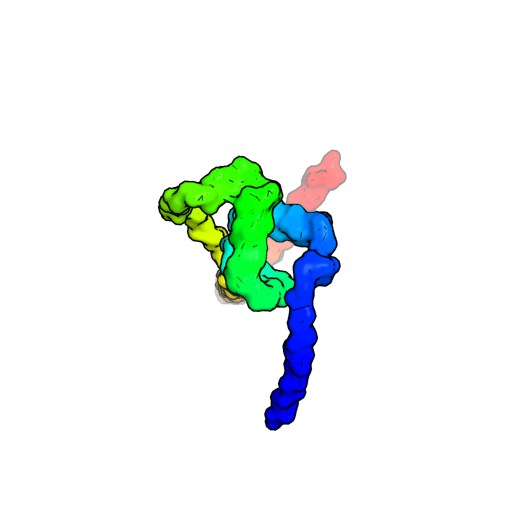86 -7.146 34.269 1.00 89.88 104 ASN A CA 1
ATOM 860 C C . ASN A 1 104 ? -19.797 -6.648 35.718 1.00 89.88 104 ASN A C 1
ATOM 862 O O . ASN A 1 104 ? -20.687 -6.946 36.507 1.00 89.88 104 ASN A O 1
ATOM 866 N N . ILE A 1 105 ? -18.811 -5.801 36.036 1.00 91.06 105 ILE A N 1
ATOM 867 C CA . ILE A 1 105 ? -18.649 -5.209 37.376 1.00 91.06 105 ILE A CA 1
ATOM 868 C C . ILE A 1 105 ? -19.890 -4.393 37.771 1.00 91.06 105 ILE A C 1
ATOM 870 O O . ILE A 1 105 ? -20.395 -4.524 38.884 1.00 91.06 105 ILE A O 1
ATOM 874 N N . MET A 1 106 ? -20.437 -3.574 36.863 1.00 88.75 106 MET A N 1
ATOM 875 C CA . MET A 1 106 ? -21.664 -2.814 37.145 1.00 88.75 106 MET A CA 1
ATOM 876 C C . MET A 1 106 ? -22.889 -3.704 37.392 1.00 88.75 106 MET A C 1
ATOM 878 O O . MET A 1 106 ? -23.750 -3.356 38.205 1.00 88.75 106 MET A O 1
ATOM 882 N N . ASP A 1 107 ? -23.002 -4.827 36.688 1.00 87.44 107 ASP A N 1
ATOM 883 C CA . ASP A 1 107 ? -24.113 -5.757 36.875 1.00 87.44 107 ASP A CA 1
ATOM 884 C C . AS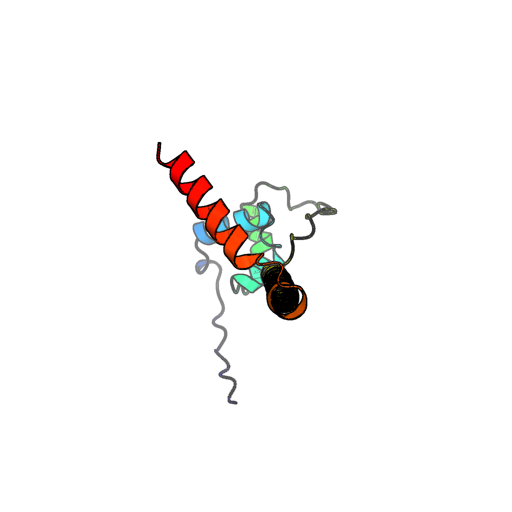P A 1 107 ? -23.950 -6.600 38.152 1.00 87.44 107 ASP A C 1
ATOM 886 O O . ASP A 1 107 ? -24.954 -6.850 38.820 1.00 87.44 107 ASP A O 1
ATOM 890 N N . GLU A 1 108 ? -22.723 -6.976 38.526 1.00 87.56 108 GLU A N 1
ATOM 891 C CA . GLU A 1 108 ? -22.422 -7.771 39.725 1.00 87.56 108 GLU A CA 1
ATOM 892 C C . GLU A 1 108 ? -22.450 -6.948 41.020 1.00 87.56 108 GLU A C 1
ATOM 894 O O . GLU A 1 108 ? -23.150 -7.317 41.962 1.00 87.56 108 GLU A O 1
ATOM 899 N N . GLU A 1 109 ? -21.729 -5.825 41.078 1.00 86.25 109 GLU A N 1
ATOM 900 C CA . GLU A 1 109 ? -21.572 -5.044 42.315 1.00 86.25 109 GLU A CA 1
ATOM 901 C C . GLU A 1 109 ? -22.738 -4.081 42.558 1.00 86.25 109 GLU A C 1
ATOM 903 O O . GLU A 1 109 ? -23.171 -3.887 43.695 1.00 86.25 109 GLU A O 1
ATOM 908 N N . TYR A 1 110 ? -23.265 -3.476 41.490 1.00 82.25 110 TYR A N 1
ATOM 909 C CA . TYR A 1 110 ? -24.293 -2.435 41.586 1.00 82.25 110 TYR A CA 1
ATOM 910 C C . TYR A 1 110 ? -25.683 -2.915 41.155 1.00 82.25 110 TYR A C 1
ATOM 912 O O . TYR A 1 110 ? -26.651 -2.158 41.260 1.00 82.25 110 TYR A O 1
ATOM 920 N N . GLY A 1 111 ? -25.811 -4.153 40.657 1.00 83.56 111 GLY A N 1
ATOM 921 C CA . GLY A 1 111 ? -27.092 -4.716 40.225 1.00 83.56 111 GLY A CA 1
ATOM 922 C C . GLY A 1 111 ? -27.756 -3.922 39.094 1.00 83.56 111 GLY A C 1
ATOM 923 O O . GLY A 1 111 ? -28.985 -3.923 38.970 1.00 83.56 111 GLY A O 1
ATOM 924 N N . ALA A 1 112 ? -26.975 -3.203 38.279 1.00 79.06 112 ALA A N 1
ATOM 925 C CA . ALA A 1 112 ? -27.499 -2.247 37.304 1.00 79.06 112 ALA A CA 1
ATOM 926 C C . ALA A 1 112 ? -28.371 -2.913 36.210 1.00 79.06 112 ALA A C 1
ATOM 928 O O . ALA A 1 112 ? -29.260 -2.264 35.626 1.00 79.06 112 ALA A O 1
ATOM 929 N N . GLY A 1 113 ? -28.165 -4.214 35.965 1.00 83.38 113 GLY A N 1
ATOM 930 C CA . GLY A 1 113 ? -28.916 -5.043 35.021 1.00 83.38 113 GLY A CA 1
ATOM 931 C C . GLY A 1 113 ? -28.819 -4.539 33.579 1.00 83.38 113 GLY A C 1
ATOM 932 O O . GLY A 1 113 ? -29.765 -4.699 32.797 1.00 83.38 113 GLY A O 1
ATOM 933 N N . LEU A 1 114 ? -27.717 -3.870 33.243 1.00 83.62 114 LEU A N 1
ATOM 934 C CA . LEU A 1 114 ? -27.463 -3.188 31.981 1.00 83.62 114 LEU A CA 1
ATOM 935 C C . LEU A 1 114 ? -27.508 -4.162 30.814 1.00 83.62 114 LEU A C 1
ATOM 937 O O . LEU A 1 114 ? -28.146 -3.865 29.802 1.00 83.62 114 LEU A O 1
ATOM 941 N N . ARG A 1 115 ? -26.930 -5.357 30.967 1.00 84.00 115 ARG A N 1
ATOM 942 C CA . ARG A 1 115 ? -26.903 -6.353 29.891 1.00 84.00 115 ARG A CA 1
ATOM 943 C C . ARG A 1 115 ? -28.307 -6.832 29.524 1.00 84.00 115 ARG A C 1
ATOM 945 O O . ARG A 1 115 ? -28.672 -6.882 28.349 1.00 84.00 115 ARG A O 1
ATOM 952 N N . LYS A 1 116 ? -29.148 -7.093 30.530 1.00 84.75 116 LYS A N 1
ATOM 953 C CA . LYS A 1 116 ? -30.551 -7.494 30.330 1.00 84.75 116 LYS A CA 1
ATOM 954 C C . LYS A 1 116 ? -31.387 -6.364 29.721 1.00 84.75 116 LYS A C 1
ATOM 956 O O . LYS A 1 116 ? -32.178 -6.615 28.810 1.00 84.75 116 LYS A O 1
ATOM 961 N N . LYS A 1 117 ? -31.198 -5.123 30.187 1.00 87.88 117 LYS A N 1
ATOM 962 C CA . LYS A 1 117 ? -31.859 -3.932 29.622 1.00 87.88 117 LYS A CA 1
ATOM 963 C C . LYS A 1 117 ? -31.490 -3.747 28.151 1.00 87.88 117 LYS A C 1
ATOM 965 O O . LYS A 1 117 ? -32.389 -3.599 27.324 1.00 87.88 117 LYS A O 1
ATOM 970 N N . TYR A 1 118 ? -30.207 -3.855 27.815 1.00 86.25 118 TYR A N 1
ATOM 971 C CA . TYR A 1 118 ? -29.712 -3.739 26.446 1.00 86.25 118 TYR A CA 1
ATOM 972 C C . TYR A 1 118 ? -30.337 -4.776 25.498 1.00 86.25 118 TYR A C 1
ATOM 974 O O . TYR A 1 118 ? -30.886 -4.406 24.460 1.00 86.25 118 TYR A O 1
ATOM 982 N N . ILE A 1 119 ? -30.361 -6.058 25.887 1.00 87.50 119 ILE A N 1
ATOM 983 C CA . ILE A 1 119 ? -31.003 -7.129 25.100 1.00 87.50 119 ILE A CA 1
ATOM 984 C C . ILE A 1 119 ? -32.498 -6.841 24.887 1.00 87.50 119 ILE A C 1
ATOM 986 O O . ILE A 1 119 ? -33.037 -7.050 23.797 1.00 87.50 119 ILE A O 1
ATOM 990 N N . SER A 1 120 ? -33.178 -6.333 25.919 1.00 88.44 120 SER A N 1
ATOM 991 C CA . SER A 1 120 ? -34.605 -6.025 25.834 1.00 88.44 120 SER A CA 1
ATOM 992 C C . SER A 1 120 ? -34.898 -4.901 24.832 1.00 88.44 120 SER A C 1
ATOM 994 O O . SER A 1 120 ? -35.816 -5.040 24.021 1.00 88.44 120 SER A O 1
ATOM 996 N N . GLU A 1 121 ? -34.084 -3.843 24.812 1.00 90.19 121 GLU A N 1
ATOM 997 C CA . GLU A 1 121 ? -34.210 -2.724 23.872 1.00 90.19 121 GLU A CA 1
ATOM 998 C C . GLU A 1 121 ? -33.876 -3.138 22.434 1.00 90.19 121 GLU A C 1
ATOM 1000 O O . GLU A 1 121 ? -34.631 -2.812 21.516 1.00 90.19 121 GLU A O 1
ATOM 1005 N N . LEU A 1 122 ? -32.829 -3.946 22.229 1.00 87.88 122 LEU A N 1
ATOM 1006 C CA . LEU A 1 122 ? -32.514 -4.513 20.911 1.00 87.88 122 LEU A CA 1
ATOM 1007 C C . LEU A 1 122 ? -33.694 -5.303 20.332 1.00 87.88 122 LEU A C 1
ATOM 1009 O O . LEU A 1 122 ? -34.081 -5.091 19.182 1.00 87.88 122 LEU A O 1
ATOM 1013 N N . SER A 1 123 ? -34.322 -6.159 21.145 1.00 86.69 123 SER A N 1
ATOM 1014 C CA . SER A 1 123 ? -35.481 -6.947 20.706 1.00 86.69 123 SER A CA 1
ATOM 1015 C C . SER A 1 123 ? -36.682 -6.069 20.322 1.00 86.69 123 SER A C 1
ATOM 1017 O O . SER A 1 123 ? -37.414 -6.376 19.378 1.00 86.69 123 SER A O 1
ATOM 1019 N N . ARG A 1 124 ? -36.884 -4.946 21.028 1.00 88.56 124 ARG A N 1
ATOM 1020 C CA . ARG A 1 124 ? -37.938 -3.963 20.734 1.00 88.56 124 ARG A CA 1
ATOM 1021 C C . ARG A 1 124 ? -37.649 -3.214 19.437 1.00 88.56 124 ARG A C 1
ATOM 1023 O O . ARG A 1 124 ? -38.570 -3.005 18.648 1.00 88.56 124 ARG A O 1
ATOM 1030 N N . ALA A 1 125 ? -36.391 -2.845 19.202 1.00 86.62 125 ALA A N 1
ATOM 1031 C CA . ALA A 1 125 ? -35.959 -2.184 17.976 1.00 86.62 125 ALA A CA 1
ATOM 1032 C C . ALA A 1 125 ? -36.144 -3.091 16.748 1.00 86.62 125 ALA A C 1
ATOM 1034 O O . ALA A 1 125 ? -36.760 -2.667 15.773 1.00 86.62 125 ALA A O 1
ATOM 1035 N N . GLN A 1 126 ? -35.726 -4.360 16.826 1.00 84.38 126 GLN A N 1
ATOM 1036 C CA . GLN A 1 126 ? -35.893 -5.331 15.734 1.00 84.38 126 GLN A CA 1
ATOM 1037 C C . GLN A 1 126 ? -37.368 -5.584 15.378 1.00 84.38 126 GLN A C 1
ATOM 1039 O O . GLN A 1 126 ? -37.723 -5.697 14.204 1.00 84.38 126 GLN A O 1
ATOM 1044 N N . LYS A 1 127 ? -38.259 -5.626 16.378 1.00 82.12 127 LYS A N 1
ATOM 1045 C CA . LYS A 1 127 ? -39.709 -5.764 16.151 1.00 82.12 127 LYS A CA 1
ATOM 1046 C C . LYS A 1 127 ? -40.328 -4.546 15.462 1.00 82.12 127 LYS A C 1
ATOM 1048 O O . LYS A 1 127 ? -41.311 -4.707 14.747 1.00 82.12 127 LYS A O 1
ATOM 1053 N N . LYS A 1 128 ? -39.777 -3.343 15.663 1.00 76.31 128 LYS A N 1
ATOM 1054 C CA . LYS A 1 128 ? -40.235 -2.118 14.985 1.00 76.31 128 LYS A CA 1
ATOM 1055 C C . LYS A 1 128 ? -39.797 -2.048 13.522 1.00 76.31 128 LYS A C 1
ATOM 1057 O O . LYS A 1 128 ? -40.546 -1.519 12.721 1.00 76.31 128 LYS A O 1
ATOM 1062 N N . THR A 1 129 ? -38.621 -2.570 13.176 1.00 71.69 129 THR A N 1
ATOM 1063 C CA . THR A 1 129 ? -38.099 -2.551 11.795 1.00 71.69 129 THR A CA 1
ATOM 1064 C C . THR A 1 129 ? -38.704 -3.629 10.891 1.00 71.69 129 THR A C 1
ATOM 1066 O O . THR A 1 129 ? -38.572 -3.552 9.678 1.00 71.69 129 THR A O 1
ATOM 1069 N N . SER A 1 130 ? -39.334 -4.651 11.474 1.00 65.12 130 SER A N 1
ATOM 1070 C CA . SER A 1 130 ? -39.988 -5.764 10.766 1.00 65.12 130 SER A CA 1
ATOM 1071 C C . SER A 1 130 ? -41.456 -5.483 10.395 1.00 65.12 130 SER A C 1
ATOM 1073 O O . SER A 1 130 ? -42.143 -6.391 9.925 1.00 65.12 130 SER A O 1
ATOM 1075 N N . LYS A 1 131 ? -41.961 -4.279 10.662 1.00 50.16 131 LYS A N 1
ATOM 1076 C CA . LYS A 1 131 ? -43.366 -3.896 10.509 1.00 50.16 131 LYS A CA 1
ATOM 1077 C C . LYS A 1 131 ? -43.469 -2.727 9.542 1.00 50.16 131 LYS A C 1
ATOM 1079 O O . LYS A 1 131 ? -44.463 -2.706 8.790 1.00 50.16 131 LYS A O 1
#

Solvent-accessible surface area (backbone atoms only — not comparable to full-atom values): 8091 Å² total; per-residue (Å²): 134,85,80,80,79,72,78,81,74,84,82,54,83,83,74,56,51,68,67,60,52,49,55,52,37,51,39,35,74,73,60,81,28,52,62,69,53,47,31,65,74,70,67,49,85,54,94,56,50,55,58,52,43,31,60,74,73,41,92,60,76,66,86,52,88,70,78,74,82,72,67,73,77,73,74,68,51,72,69,56,47,50,56,51,50,53,52,52,51,53,53,51,52,50,53,49,54,54,48,54,49,52,49,50,50,40,37,69,80,67,60,64,46,53,70,62,51,50,55,53,51,51,56,53,53,55,59,61,75,76,108

Secondary structure (DSSP, 8-state):
------------GGGS-HHHHHHHHHHHHTTSS-HHHHHHHTT-S-TTHHHHHHHHH-SS-TTS----TT----SS-HHHHHHHHHHHHHHHHHHHHHHHHHHHHHHHHS---HHHHHHHHHHHHHHHHT-

Mean predicted aligned error: 14.53 Å

Sequence (131 aa):
MKTTKTKDVKRTQRDYTLGFKLSIVEQVEKGDFTYKQAQSHYGIQGRSTVLVWLRKHGKLDWSKPTYIANMPKSKETPAQKIKRLEREIEELRLKDLIKDEMINIMDEEYGAGLRKKYISELSRAQKKTSK

Foldseek 3Di:
DDPPPDPPDDDDPVNQDPVNLQVLLVCCVVLVDPLQRSCVVVVPPDPCPNVVSCCVPNPDPSVDPPPPVDPPPPDQDPVRVVVVVVVVVVVVVVVVVVVVVVVVCCCPVVVPCVVVVVVVVVVVVVVVVVD

Nearest PDB structures (foldseek):
  1idy-assembly1_A  TM=6.056E-01  e=7.396E+00  Mus musculus

Radius of gyration: 28.91 Å; Cα contacts (8 Å, |Δi|>4): 56; chains: 1; bounding box: 67×42×70 Å